Protein AF-A0A5J5DQ17-F1 (afdb_monomer)

Foldseek 3Di:
DPDDDDDDDDPPDDQVNWAKDWDDDDPDIDIDTRHDDDDPKDFPADWDDDDDDPPDDDDTDTDIPDDPDDDWDDDPNHTDDDDPPPPPPDD

Mean predicted aligned error: 9.96 Å

pLDDT: mean 85.9, std 14.05, range [39.03, 96.12]

Solvent-accessible surface area (backbone atoms only — not comparable to full-atom values): 6748 Å² total; per-residue (Å²): 135,86,76,83,86,83,83,88,84,86,75,90,78,48,67,91,69,42,41,82,47,73,48,78,56,95,93,47,72,51,72,47,77,45,84,55,75,84,82,85,77,40,74,76,36,68,78,71,92,80,88,72,60,92,96,57,84,83,83,83,66,69,42,58,72,56,88,94,62,84,87,83,53,62,60,97,83,42,78,59,72,88,68,84,78,78,78,80,83,82,130

InterPro domains:
  IPR013783 Immunoglobulin-like fold [G3DSA:2.60.40.10] (1-39)
  IPR013783 Immunoglobulin-like fold [G3DSA:2.60.40.10] (40-90)
  IPR052385 Obscurin and Obscurin-like Regulators [PTHR35971] (3-83)

Secondary structure (DSSP, 8-state):
-----------S--GGG-EEEEEEETTEEEEEEE--------EEE--------TTSPP----EES-TT-----EETTEEPPPPP-------

Organism: NCBI:txid54343

Radius of gyration: 24.27 Å; Cα contacts (8 Å, |Δi|>4): 70; chains: 1; bounding box: 54×21×72 Å

Structure (mmCIF, N/CA/C/O backbone):
data_AF-A0A5J5DQ17-F1
#
_entry.id   AF-A0A5J5DQ17-F1
#
loop_
_atom_site.group_PDB
_atom_site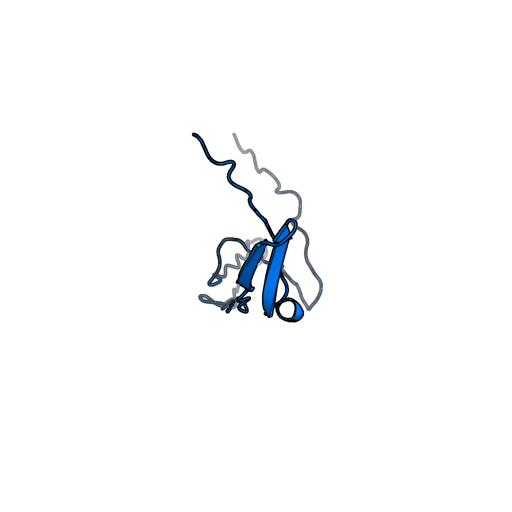.id
_atom_site.type_symbol
_atom_site.label_atom_id
_atom_site.label_alt_id
_atom_site.label_comp_id
_atom_site.label_asym_id
_atom_site.label_entity_id
_atom_site.label_seq_id
_atom_site.pdbx_PDB_ins_code
_atom_site.Cartn_x
_atom_site.Cartn_y
_atom_site.Cartn_z
_atom_site.occupancy
_atom_site.B_iso_or_equiv
_atom_site.auth_seq_id
_atom_site.auth_comp_id
_atom_site.auth_asym_id
_atom_site.auth_atom_id
_atom_site.pdbx_PDB_model_num
ATOM 1 N N . MET A 1 1 ? 34.947 -3.851 -24.936 1.00 43.59 1 MET A N 1
ATOM 2 C CA . MET A 1 1 ? 33.924 -2.838 -25.264 1.00 43.59 1 MET A CA 1
ATOM 3 C C . MET A 1 1 ? 32.781 -3.014 -24.280 1.00 43.59 1 MET A C 1
ATOM 5 O O . MET A 1 1 ? 31.926 -3.854 -24.510 1.00 43.59 1 MET A O 1
ATOM 9 N N . GLU A 1 2 ? 32.794 -2.300 -23.156 1.00 51.25 2 GLU A N 1
ATOM 10 C CA . GLU A 1 2 ? 31.587 -2.176 -22.330 1.00 51.25 2 GLU A CA 1
ATOM 11 C C . GLU A 1 2 ? 30.728 -1.082 -22.963 1.00 51.25 2 GLU A C 1
ATOM 13 O O . GLU A 1 2 ? 31.060 0.101 -22.908 1.00 51.25 2 GLU A O 1
ATOM 18 N N . GLY A 1 3 ? 29.676 -1.482 -23.675 1.00 61.00 3 GLY A N 1
ATOM 19 C CA . GLY A 1 3 ? 28.690 -0.539 -24.191 1.00 61.00 3 GLY A CA 1
ATOM 20 C C . GLY A 1 3 ? 27.963 0.135 -23.028 1.00 61.00 3 GLY A C 1
ATOM 21 O O . GLY A 1 3 ? 27.472 -0.543 -22.127 1.00 61.00 3 GLY A O 1
ATOM 22 N N . GLY A 1 4 ? 27.899 1.468 -23.036 1.00 79.88 4 GLY A N 1
ATOM 23 C CA . GLY A 1 4 ? 27.248 2.238 -21.977 1.00 79.88 4 GLY A CA 1
ATOM 24 C C . GLY A 1 4 ? 25.744 1.970 -21.921 1.00 79.88 4 GLY A C 1
ATOM 25 O O . GLY A 1 4 ? 25.008 2.339 -22.836 1.00 79.88 4 GLY A O 1
ATOM 26 N N . VAL A 1 5 ? 25.278 1.353 -20.834 1.00 82.88 5 VAL A N 1
ATOM 27 C CA . VAL A 1 5 ? 23.849 1.148 -20.568 1.00 82.88 5 VAL A CA 1
ATOM 28 C C . VAL A 1 5 ? 23.182 2.499 -20.301 1.00 82.88 5 VAL A C 1
ATOM 30 O O . VAL A 1 5 ? 23.577 3.225 -19.389 1.00 82.88 5 VAL A O 1
ATOM 33 N N . ARG A 1 6 ? 22.133 2.824 -21.062 1.00 82.62 6 ARG A N 1
ATOM 34 C CA . ARG A 1 6 ? 21.260 3.982 -20.810 1.00 82.62 6 ARG A CA 1
ATOM 35 C C . ARG A 1 6 ? 19.969 3.487 -20.165 1.00 82.62 6 ARG A C 1
ATOM 37 O O . ARG A 1 6 ? 19.366 2.541 -20.659 1.00 82.62 6 ARG A O 1
ATOM 44 N N . ARG A 1 7 ? 19.553 4.104 -19.057 1.00 87.56 7 ARG A N 1
ATOM 45 C CA . ARG A 1 7 ? 18.316 3.760 -18.338 1.00 87.56 7 ARG A CA 1
ATOM 46 C C 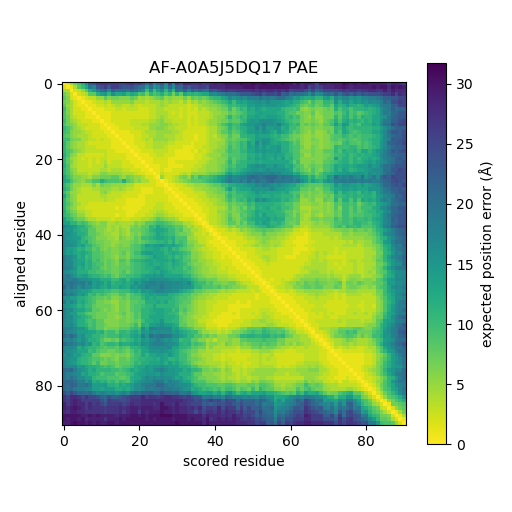. ARG A 1 7 ? 17.390 4.966 -18.298 1.00 87.56 7 ARG A C 1
ATOM 48 O O . ARG A 1 7 ? 17.828 6.049 -17.920 1.00 87.56 7 ARG A O 1
ATOM 55 N N . LEU A 1 8 ? 16.122 4.748 -18.624 1.00 88.38 8 LEU A N 1
ATOM 56 C CA . LEU A 1 8 ? 15.034 5.687 -18.373 1.00 88.38 8 LEU A CA 1
ATOM 57 C C . LEU A 1 8 ? 14.211 5.144 -17.203 1.00 88.38 8 LEU A C 1
ATOM 59 O O . LEU A 1 8 ? 13.747 4.009 -17.255 1.00 88.38 8 LEU A O 1
ATOM 63 N N . ILE A 1 9 ? 14.065 5.933 -16.139 1.00 90.88 9 ILE A N 1
ATOM 64 C CA . ILE A 1 9 ? 13.269 5.569 -14.963 1.00 90.88 9 ILE A CA 1
ATOM 65 C C . ILE A 1 9 ? 12.120 6.563 -14.871 1.00 90.88 9 ILE A C 1
ATOM 67 O O . ILE A 1 9 ? 12.342 7.743 -14.608 1.00 90.88 9 ILE A O 1
ATOM 71 N N . LEU A 1 10 ? 10.902 6.073 -15.072 1.00 90.00 10 LEU A N 1
ATOM 72 C CA . LEU A 1 10 ? 9.674 6.835 -14.882 1.00 90.00 10 LEU A CA 1
ATOM 73 C C . LEU A 1 10 ? 9.091 6.447 -13.517 1.00 90.00 10 LEU A C 1
ATOM 75 O O . LEU A 1 10 ? 8.954 5.262 -13.218 1.00 90.00 10 LEU A O 1
ATOM 79 N N . LYS A 1 11 ? 8.820 7.432 -12.656 1.00 90.94 11 LYS A N 1
ATOM 80 C CA . LYS A 1 11 ? 8.294 7.221 -11.298 1.00 90.94 11 LYS A CA 1
ATOM 81 C C . LYS A 1 11 ? 6.863 7.736 -11.217 1.00 90.94 11 LYS A C 1
ATOM 83 O O . LYS A 1 11 ? 6.559 8.754 -11.829 1.00 90.94 11 LYS A O 1
ATOM 88 N N . ASN A 1 12 ? 6.029 7.075 -10.414 1.00 87.25 12 ASN A N 1
ATOM 89 C CA . ASN A 1 12 ? 4.644 7.475 -10.136 1.00 87.25 12 ASN A CA 1
ATOM 90 C C . ASN A 1 12 ? 3.795 7.705 -11.401 1.00 87.25 12 ASN A C 1
ATOM 92 O O . ASN A 1 12 ? 3.003 8.647 -11.447 1.00 87.25 12 ASN A O 1
ATOM 96 N N . CYS A 1 13 ? 3.967 6.861 -12.423 1.00 90.81 13 CYS A N 1
ATOM 97 C CA . CYS A 1 13 ? 3.203 6.965 -13.662 1.00 90.81 13 CYS A CA 1
ATOM 98 C C . CYS A 1 13 ? 1.700 6.818 -13.404 1.00 90.81 13 CYS A C 1
ATOM 100 O O . CYS A 1 13 ? 1.275 5.915 -12.683 1.00 90.81 13 CYS A O 1
ATOM 102 N N . GLN A 1 14 ? 0.921 7.701 -14.015 1.00 92.06 14 GLN A N 1
ATOM 103 C CA . GLN A 1 14 ? -0.536 7.707 -13.975 1.00 92.06 14 GLN A CA 1
ATOM 104 C C . GLN A 1 14 ? -1.112 7.017 -15.220 1.00 92.06 14 GLN A C 1
ATOM 106 O O . GLN A 1 14 ? -0.405 6.803 -16.206 1.00 92.06 14 GLN A O 1
ATOM 111 N N . LEU A 1 15 ? -2.389 6.627 -15.176 1.00 92.00 15 LEU A N 1
ATOM 112 C CA . LEU A 1 15 ? -3.037 5.883 -16.269 1.00 92.00 15 LEU A CA 1
ATOM 113 C C . LEU A 1 15 ? -3.035 6.644 -17.595 1.00 92.00 15 LEU A C 1
ATOM 115 O O . LEU A 1 15 ? -2.826 6.046 -18.646 1.00 92.00 15 LEU A O 1
ATOM 119 N N . ASP A 1 16 ? -3.228 7.960 -17.540 1.00 93.75 16 ASP A N 1
ATOM 120 C CA . ASP A 1 16 ? -3.207 8.864 -18.693 1.00 93.75 16 ASP A CA 1
ATOM 121 C C . ASP A 1 16 ? -1.807 9.036 -19.309 1.00 93.75 16 ASP A C 1
ATOM 123 O O . ASP A 1 16 ? -1.674 9.585 -20.400 1.00 93.75 16 ASP A O 1
ATOM 127 N N . GLN A 1 17 ? -0.766 8.533 -18.641 1.00 93.44 17 GLN A N 1
ATOM 128 C CA . GLN A 1 17 ? 0.614 8.515 -19.127 1.00 93.44 17 GLN A CA 1
ATOM 129 C C . GLN A 1 17 ? 0.997 7.179 -19.783 1.00 93.44 17 GLN A C 1
ATOM 131 O O . GLN A 1 17 ? 2.134 7.033 -20.232 1.00 93.44 17 GLN A O 1
ATOM 136 N N . ALA A 1 18 ? 0.092 6.195 -19.830 1.00 94.81 18 ALA A N 1
ATOM 137 C CA . ALA A 1 18 ? 0.322 4.954 -20.561 1.00 94.81 18 ALA A CA 1
ATOM 138 C C . ALA A 1 18 ? 0.429 5.220 -22.073 1.00 94.81 18 ALA A C 1
ATOM 140 O O . ALA A 1 18 ? -0.305 6.034 -22.631 1.00 94.81 18 ALA A O 1
ATOM 141 N N . GLY A 1 19 ? 1.336 4.517 -22.748 1.00 95.25 19 GLY A N 1
ATOM 142 C CA . GLY A 1 19 ? 1.573 4.7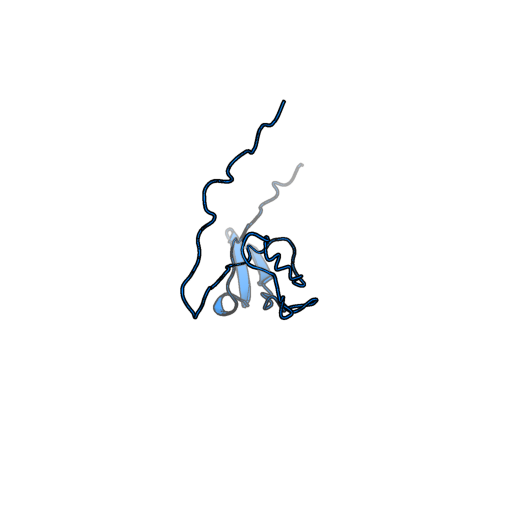11 -24.177 1.00 95.25 19 GLY A CA 1
ATOM 143 C C . GLY A 1 19 ? 2.995 4.379 -24.611 1.00 95.25 19 GLY A C 1
ATOM 144 O O . GLY A 1 19 ? 3.799 3.845 -23.846 1.00 95.25 19 GLY A O 1
ATOM 145 N N . GLU A 1 20 ? 3.308 4.679 -25.869 1.00 96.06 20 GLU A N 1
ATOM 146 C CA . GLU A 1 20 ? 4.653 4.483 -26.403 1.00 96.06 20 GLU A CA 1
ATOM 147 C C . GLU A 1 20 ? 5.625 5.510 -25.808 1.00 96.06 20 GLU A C 1
ATOM 149 O O . GLU A 1 20 ? 5.394 6.717 -25.839 1.00 96.06 20 GLU A O 1
ATOM 154 N N . VAL A 1 21 ? 6.745 5.015 -25.288 1.00 94.25 21 VAL A N 1
ATOM 155 C CA . VAL A 1 21 ? 7.866 5.816 -24.807 1.00 94.25 21 VAL A CA 1
ATOM 156 C C . VAL A 1 21 ? 9.040 5.591 -25.746 1.00 94.25 21 VAL A C 1
ATOM 158 O O . VAL A 1 21 ? 9.534 4.470 -25.865 1.00 94.25 21 VAL A O 1
ATOM 161 N N . SER A 1 22 ? 9.509 6.661 -26.386 1.00 93.50 22 SER A N 1
ATOM 162 C CA . SER A 1 22 ? 10.630 6.627 -27.327 1.00 93.50 22 SER A CA 1
ATOM 163 C C . SER A 1 22 ? 11.831 7.420 -26.815 1.00 93.50 22 SER A C 1
ATOM 165 O O . SER A 1 22 ? 11.690 8.550 -26.346 1.00 93.50 22 SER A O 1
ATOM 167 N N . TYR A 1 23 ? 13.027 6.864 -26.977 1.00 91.12 23 TYR A N 1
ATOM 168 C CA . TYR A 1 23 ? 14.299 7.551 -26.795 1.00 91.12 23 TYR A CA 1
ATOM 169 C C . TYR A 1 23 ? 15.009 7.694 -28.140 1.00 91.12 23 TYR A C 1
ATOM 171 O O . TYR A 1 23 ? 15.194 6.705 -28.848 1.00 91.12 23 TYR A O 1
ATOM 179 N N . GLN A 1 24 ? 15.449 8.908 -28.472 1.00 93.19 24 GLN A N 1
ATOM 180 C CA . GLN A 1 24 ? 16.178 9.196 -29.705 1.00 93.19 24 GLN A CA 1
ATOM 181 C C . GLN A 1 24 ? 17.596 9.691 -29.401 1.00 93.19 24 GLN A C 1
ATOM 183 O O . GLN A 1 24 ? 17.799 10.595 -28.591 1.00 93.19 24 GLN A O 1
ATOM 188 N N . ALA A 1 25 ? 18.580 9.120 -30.093 1.00 89.19 25 ALA A N 1
ATOM 189 C CA . ALA A 1 25 ? 19.966 9.568 -30.088 1.00 89.19 25 ALA A CA 1
ATOM 190 C C . ALA A 1 25 ? 20.495 9.600 -31.526 1.00 89.19 25 ALA A C 1
ATOM 192 O O . ALA A 1 25 ? 20.705 8.554 -32.138 1.00 89.19 25 ALA A O 1
ATOM 193 N N . LEU A 1 26 ? 20.734 10.806 -32.053 1.00 89.69 26 LEU A N 1
ATOM 194 C CA . LEU A 1 26 ? 21.117 11.032 -33.451 1.00 89.69 26 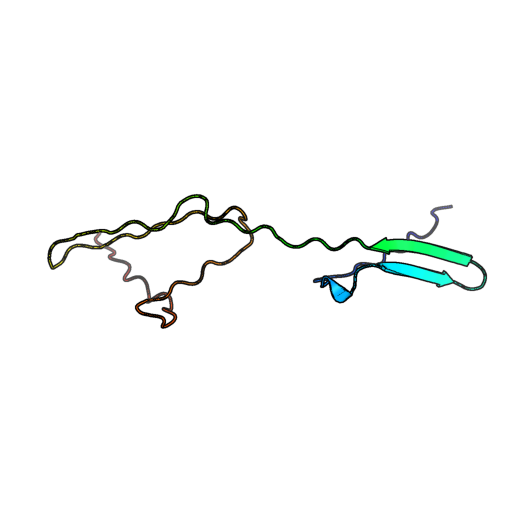LEU A CA 1
ATOM 195 C C . LEU A 1 26 ? 20.121 10.353 -34.415 1.00 89.69 26 LEU A C 1
ATOM 197 O O . LEU A 1 26 ? 18.970 10.776 -34.517 1.00 89.69 26 LEU A O 1
ATOM 201 N N . ASN A 1 27 ? 20.570 9.301 -35.098 1.00 92.38 27 ASN A N 1
ATOM 202 C CA . ASN A 1 27 ? 19.833 8.509 -36.078 1.00 92.38 27 ASN A CA 1
ATOM 203 C C . ASN A 1 27 ? 19.249 7.204 -35.508 1.00 92.38 27 ASN A C 1
ATOM 205 O O . ASN A 1 27 ? 18.628 6.451 -36.254 1.00 92.38 27 ASN A O 1
ATOM 209 N N . ALA A 1 28 ? 19.447 6.917 -34.220 1.00 89.56 28 ALA A N 1
ATOM 210 C CA . ALA A 1 28 ? 18.891 5.743 -33.558 1.00 89.56 28 ALA A CA 1
ATOM 211 C C . ALA A 1 28 ? 17.680 6.128 -32.699 1.00 89.56 28 ALA A C 1
ATOM 213 O O . ALA A 1 28 ? 17.733 7.091 -31.930 1.00 89.56 28 ALA A O 1
ATOM 214 N N . ILE A 1 29 ? 16.605 5.346 -32.806 1.00 92.31 29 ILE A N 1
ATOM 215 C CA . ILE A 1 29 ? 15.412 5.451 -31.961 1.00 92.31 29 ILE A CA 1
ATOM 216 C C . ILE A 1 29 ? 15.184 4.094 -31.300 1.00 92.31 29 ILE A C 1
ATOM 218 O O . ILE A 1 29 ? 15.322 3.046 -31.931 1.00 92.31 29 ILE A O 1
ATOM 222 N N . THR A 1 30 ? 14.844 4.108 -30.019 1.00 91.25 30 THR A N 1
ATOM 223 C CA . THR A 1 30 ? 14.396 2.931 -29.277 1.00 91.25 30 THR A CA 1
ATOM 224 C C . THR A 1 30 ? 13.074 3.258 -28.610 1.00 91.25 30 THR A C 1
ATOM 226 O O . THR A 1 30 ? 13.014 4.189 -27.809 1.00 91.25 30 THR A O 1
ATOM 229 N N . SER A 1 31 ? 12.039 2.485 -28.924 1.00 93.88 31 SER A N 1
ATOM 230 C CA . SER A 1 31 ? 10.704 2.631 -28.345 1.00 93.88 31 SER A CA 1
ATOM 231 C C . SER A 1 31 ? 10.323 1.429 -27.487 1.00 93.88 31 SER A C 1
ATOM 233 O O . SER A 1 31 ? 10.783 0.312 -27.723 1.00 93.88 31 SER A O 1
ATOM 235 N N . ALA A 1 32 ? 9.454 1.656 -26.506 1.00 94.25 32 ALA A N 1
ATOM 236 C CA . ALA A 1 32 ? 8.827 0.627 -25.687 1.00 94.25 32 ALA A CA 1
ATOM 237 C C . ALA A 1 32 ? 7.409 1.054 -25.279 1.00 94.25 32 ALA A C 1
ATOM 239 O O . ALA A 1 32 ? 7.120 2.242 -25.178 1.00 94.25 32 ALA A O 1
ATOM 240 N N . MET A 1 33 ? 6.528 0.090 -25.009 1.00 95.88 33 MET A N 1
ATOM 241 C CA . MET A 1 33 ? 5.173 0.366 -24.525 1.00 95.88 33 MET A CA 1
ATOM 242 C C . MET A 1 33 ? 5.150 0.453 -22.994 1.00 95.88 33 MET A C 1
ATOM 244 O O . MET A 1 33 ? 5.442 -0.535 -22.314 1.00 95.88 33 MET A O 1
ATOM 248 N N . LEU A 1 34 ? 4.771 1.609 -22.447 1.00 95.38 34 LEU A N 1
ATOM 249 C CA . LEU A 1 34 ? 4.493 1.789 -21.025 1.00 95.38 34 LEU A CA 1
ATOM 250 C C . LEU A 1 34 ? 3.044 1.395 -20.734 1.00 95.38 34 LEU A C 1
ATOM 252 O O . LEU A 1 34 ? 2.108 2.098 -21.108 1.00 95.38 34 LEU A O 1
ATOM 256 N N . ASN A 1 35 ? 2.867 0.283 -20.023 1.00 93.38 35 ASN A N 1
ATOM 257 C CA . ASN A 1 35 ? 1.565 -0.147 -19.526 1.00 93.38 35 ASN A CA 1
ATOM 258 C C . ASN A 1 35 ? 1.426 0.258 -18.055 1.00 93.38 35 ASN A C 1
ATOM 260 O O . ASN A 1 35 ? 2.161 -0.253 -17.209 1.00 93.38 35 ASN A O 1
ATOM 264 N N . VAL A 1 36 ? 0.473 1.137 -17.750 1.00 93.81 36 VAL A N 1
ATOM 265 C CA . VAL A 1 36 ? 0.092 1.484 -16.374 1.00 93.81 36 VAL A CA 1
ATOM 266 C C . VAL A 1 36 ? -1.226 0.786 -16.063 1.00 93.81 36 VAL A C 1
ATOM 268 O O . VAL A 1 36 ? -2.158 0.840 -16.861 1.00 93.81 36 VAL A O 1
ATOM 271 N N . LYS A 1 37 ? -1.294 0.094 -14.926 1.00 87.69 37 LYS A N 1
ATOM 272 C CA . LYS A 1 37 ? -2.504 -0.595 -14.468 1.00 87.69 37 LYS A CA 1
ATOM 273 C C . LYS A 1 37 ? -3.002 0.048 -13.187 1.00 87.69 37 LYS A C 1
ATOM 275 O O . LYS A 1 37 ? -2.197 0.455 -12.350 1.00 87.69 37 LYS A O 1
ATOM 280 N N . GLU A 1 38 ? -4.319 0.103 -13.040 1.00 83.88 38 GLU A N 1
ATOM 281 C CA . GLU A 1 38 ? -4.940 0.444 -11.766 1.00 83.88 38 GLU A CA 1
ATOM 282 C C . GLU A 1 38 ? -4.542 -0.574 -10.701 1.00 83.88 38 GLU A C 1
ATOM 284 O O . GLU A 1 38 ? -4.402 -1.770 -10.979 1.00 83.88 38 GLU A O 1
ATOM 289 N N . ARG A 1 39 ? -4.358 -0.085 -9.473 1.00 84.06 39 ARG A N 1
ATOM 290 C CA . ARG A 1 39 ? -4.245 -0.959 -8.310 1.00 84.06 39 ARG A CA 1
ATOM 291 C C . ARG A 1 39 ? -5.652 -1.391 -7.918 1.00 84.06 39 ARG A C 1
ATOM 293 O O . ARG A 1 39 ? -6.478 -0.550 -7.573 1.00 84.06 39 ARG A O 1
ATOM 300 N N . ASP A 1 40 ? -5.912 -2.690 -7.956 1.00 86.94 40 ASP A N 1
ATOM 301 C CA . ASP A 1 40 ? -7.189 -3.271 -7.534 1.00 86.94 40 ASP A CA 1
ATOM 302 C C . ASP A 1 40 ? -7.180 -3.493 -6.012 1.00 86.94 40 ASP A C 1
ATOM 304 O O . ASP A 1 40 ? -7.012 -4.608 -5.519 1.00 86.94 40 ASP A O 1
ATOM 308 N N . ILE A 1 41 ? -7.276 -2.390 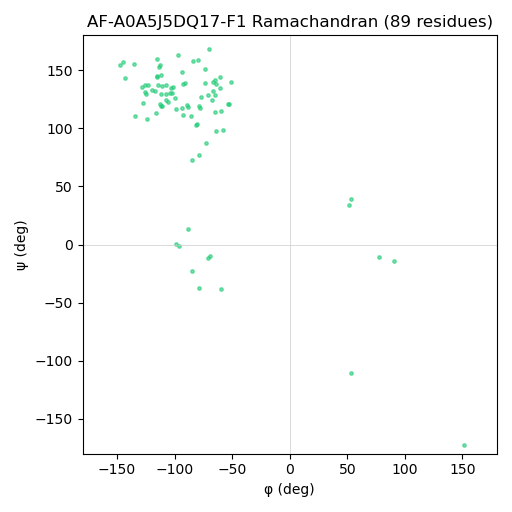-5.263 1.00 88.50 41 ILE A N 1
ATOM 309 C CA . ILE A 1 41 ? -7.201 -2.396 -3.799 1.00 88.50 41 ILE A CA 1
ATOM 310 C C . ILE A 1 41 ? -8.537 -2.866 -3.231 1.00 88.50 41 ILE A C 1
ATOM 312 O O . ILE A 1 41 ? -9.562 -2.199 -3.377 1.00 88.50 41 ILE A O 1
ATOM 316 N N . LYS A 1 42 ? -8.518 -3.990 -2.519 1.00 90.81 42 LYS A N 1
ATOM 317 C CA . LYS A 1 42 ? -9.705 -4.588 -1.901 1.00 90.81 42 LYS A CA 1
ATOM 318 C C . LYS A 1 42 ? -9.586 -4.586 -0.393 1.00 90.81 42 LYS A C 1
ATOM 320 O O . LYS A 1 42 ? -8.510 -4.821 0.142 1.00 90.81 42 LYS A O 1
ATOM 325 N N . VAL A 1 43 ? -10.713 -4.402 0.288 1.00 91.44 43 VAL A N 1
ATOM 326 C CA . VAL A 1 43 ? -10.835 -4.726 1.712 1.00 91.44 43 VAL A CA 1
ATOM 327 C C . VAL A 1 43 ? -11.072 -6.230 1.814 1.00 91.44 43 VAL A C 1
ATOM 329 O O . VAL A 1 43 ? -12.159 -6.713 1.506 1.00 91.44 43 VAL A O 1
ATOM 332 N N . VAL A 1 44 ? -10.034 -6.971 2.195 1.00 94.62 44 VAL A N 1
ATOM 333 C CA . VAL A 1 44 ? -10.061 -8.436 2.321 1.00 94.62 44 VAL A CA 1
ATOM 334 C C . VAL A 1 44 ? -10.747 -8.842 3.623 1.00 94.62 44 VAL A C 1
ATOM 336 O O . VAL A 1 44 ? -11.525 -9.795 3.645 1.00 94.62 44 VAL A O 1
ATOM 339 N N . ARG A 1 45 ? -10.525 -8.071 4.695 1.00 94.69 45 ARG A N 1
ATOM 340 C CA . ARG A 1 45 ? -11.200 -8.252 5.983 1.00 94.69 45 ARG A CA 1
ATOM 341 C C . ARG A 1 45 ? -11.904 -6.957 6.386 1.00 94.69 45 ARG A C 1
ATOM 343 O O . ARG A 1 45 ? -11.207 -6.001 6.731 1.00 94.69 45 ARG A O 1
ATOM 350 N N . PRO A 1 46 ? -13.248 -6.886 6.335 1.00 95.00 46 PRO A N 1
ATOM 351 C CA . PRO A 1 46 ? -13.976 -5.664 6.656 1.00 95.00 46 PRO A CA 1
ATOM 352 C C . PRO A 1 46 ? -13.921 -5.343 8.152 1.00 95.00 46 PRO A C 1
ATOM 354 O O . PRO A 1 46 ? -13.530 -6.171 8.974 1.00 95.00 46 PRO A O 1
ATOM 357 N N . LEU A 1 47 ? -14.338 -4.125 8.495 1.00 94.69 47 LEU A N 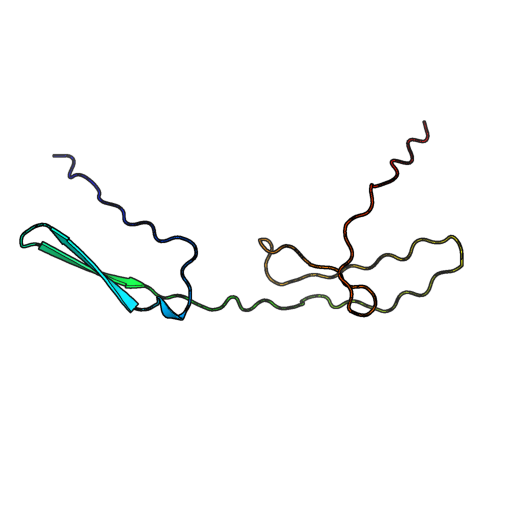1
ATOM 358 C CA . LEU A 1 47 ? -14.582 -3.740 9.880 1.00 94.69 47 LEU A CA 1
ATOM 359 C C . LEU A 1 47 ? -15.869 -4.388 10.385 1.00 94.69 47 LEU A C 1
ATOM 361 O O . LEU A 1 47 ? -16.884 -4.399 9.689 1.00 94.69 47 LEU A O 1
ATOM 365 N N . TYR A 1 48 ? -15.827 -4.861 11.624 1.00 93.88 48 TYR A N 1
ATOM 366 C CA . TYR A 1 48 ? -16.980 -5.414 12.324 1.00 93.88 48 TYR A CA 1
ATOM 367 C C . TYR A 1 48 ? -17.373 -4.514 13.492 1.00 93.88 48 TYR A C 1
ATOM 369 O O . TYR A 1 48 ? -16.547 -3.770 14.028 1.00 93.88 48 TYR A O 1
ATOM 377 N N . SER A 1 49 ? -18.646 -4.576 13.882 1.00 95.38 49 SER A N 1
ATOM 378 C CA . SER A 1 49 ? -19.132 -3.907 15.084 1.00 95.38 49 SER A CA 1
ATOM 379 C C . SER A 1 49 ? -18.470 -4.502 16.322 1.00 95.38 49 SER A C 1
ATOM 381 O O . SER A 1 49 ? -18.348 -5.721 16.443 1.00 95.38 49 SER A O 1
ATOM 383 N N . VAL A 1 50 ? -18.090 -3.632 17.250 1.00 95.38 50 VAL A N 1
ATOM 384 C CA . VAL A 1 50 ? -17.557 -4.012 18.556 1.00 95.38 50 VAL A CA 1
ATOM 385 C C . VAL A 1 50 ? -18.417 -3.334 19.613 1.00 95.38 50 VAL A C 1
ATOM 387 O O . VAL A 1 50 ? -18.644 -2.127 19.542 1.00 95.38 50 VAL A O 1
ATOM 390 N N . GLU A 1 51 ? -18.885 -4.113 20.580 1.00 95.88 51 GLU A N 1
ATOM 391 C CA . GLU A 1 51 ? -19.563 -3.627 21.777 1.00 95.88 51 GLU A CA 1
ATOM 392 C C . GLU A 1 51 ? -18.608 -3.804 22.956 1.00 95.88 51 GLU A C 1
ATOM 394 O O . GLU A 1 51 ? -18.025 -4.8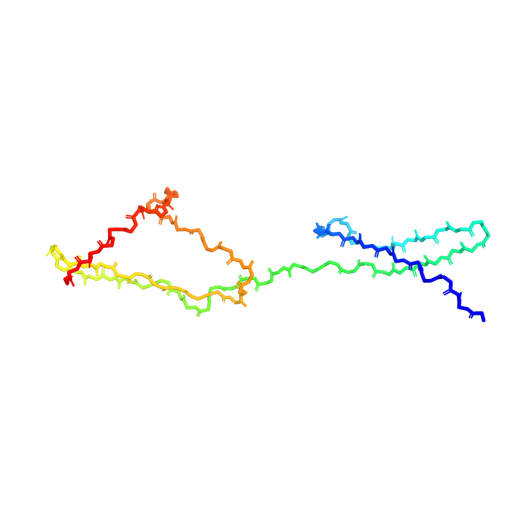73 23.130 1.00 95.88 51 GLU A O 1
ATOM 399 N N . VAL A 1 52 ? -18.407 -2.741 23.731 1.00 95.62 52 VAL A N 1
ATOM 400 C CA . VAL A 1 52 ? -17.550 -2.743 24.921 1.00 95.62 52 VAL A CA 1
ATOM 401 C C . VAL A 1 52 ? -18.255 -2.021 26.056 1.00 95.62 52 VAL A C 1
ATOM 403 O O . VAL A 1 52 ? -19.107 -1.158 25.824 1.00 95.62 52 VAL A O 1
ATOM 406 N N . THR A 1 53 ? -17.883 -2.357 27.283 1.00 96.12 53 THR A N 1
ATOM 407 C CA . THR A 1 53 ? -18.364 -1.659 28.476 1.00 96.12 53 THR A CA 1
ATOM 408 C C . THR A 1 53 ? -17.592 -0.353 28.664 1.00 96.12 53 THR A C 1
ATOM 410 O O . THR A 1 53 ? -16.482 -0.178 28.155 1.00 96.12 53 THR A O 1
ATOM 413 N N . GLU A 1 54 ? -18.165 0.596 29.407 1.00 94.44 54 GLU A N 1
ATOM 414 C CA . GLU A 1 54 ? -17.434 1.792 29.826 1.00 94.44 54 GLU A CA 1
ATOM 415 C C . GLU A 1 54 ? -16.095 1.396 30.473 1.00 94.44 54 GLU A C 1
ATOM 417 O O . GLU A 1 54 ? -16.032 0.430 31.231 1.00 94.44 54 GLU A O 1
ATOM 422 N N . THR A 1 55 ? -15.033 2.152 30.170 1.00 93.12 55 THR A N 1
ATOM 423 C CA . THR A 1 55 ? -13.623 1.928 30.564 1.00 93.12 55 THR A CA 1
ATOM 424 C C . THR A 1 55 ? -12.845 0.859 29.789 1.00 93.12 55 THR A C 1
ATOM 426 O O . THR A 1 55 ? -11.616 0.829 29.889 1.00 93.12 55 THR A O 1
ATOM 429 N N . GLU A 1 56 ? -13.504 0.043 28.968 1.00 94.44 56 GLU A N 1
ATOM 430 C CA . GLU A 1 56 ? -12.828 -0.931 28.107 1.00 94.44 56 GLU A CA 1
ATOM 431 C C . GLU A 1 56 ? -12.340 -0.310 26.787 1.00 94.44 56 GLU A C 1
ATOM 433 O O . GLU A 1 56 ? -12.831 0.718 26.313 1.00 94.44 56 GLU A O 1
ATOM 438 N N . THR A 1 57 ? -11.353 -0.958 26.167 1.00 92.88 57 THR A N 1
ATOM 439 C CA . THR A 1 57 ? -10.787 -0.531 24.882 1.00 92.88 57 THR A CA 1
ATOM 440 C C . THR A 1 57 ? -11.481 -1.255 23.733 1.00 92.88 57 THR A C 1
ATOM 442 O O . THR A 1 57 ? -11.333 -2.466 23.583 1.00 92.88 57 THR A O 1
ATOM 445 N N . ALA A 1 58 ? -12.158 -0.511 22.857 1.00 92.94 58 ALA A N 1
ATOM 446 C CA . ALA A 1 58 ? -12.621 -1.040 21.577 1.00 92.94 58 ALA A CA 1
ATOM 447 C C . ALA A 1 58 ? -11.453 -1.138 20.580 1.00 92.94 58 ALA A C 1
ATOM 449 O O . ALA A 1 58 ? -10.759 -0.150 20.327 1.00 92.94 58 ALA A O 1
ATOM 450 N N . LYS A 1 59 ? -11.246 -2.323 19.993 1.00 93.62 59 LYS A N 1
ATOM 451 C CA . LYS A 1 59 ? -10.218 -2.564 18.972 1.00 93.62 59 LYS A CA 1
ATOM 452 C C . LYS A 1 59 ? -10.869 -2.856 17.626 1.00 93.62 59 LYS A C 1
ATOM 454 O O . LYS A 1 59 ? -11.596 -3.833 17.489 1.00 93.62 59 LYS A O 1
ATOM 459 N N . PHE A 1 60 ? -10.552 -2.037 16.632 1.00 93.56 60 PHE A N 1
ATOM 460 C CA . PHE A 1 60 ? -10.957 -2.246 15.246 1.00 93.56 60 PHE A CA 1
ATOM 461 C C . PHE A 1 60 ? -9.749 -2.665 14.415 1.00 93.56 60 PHE A C 1
ATOM 463 O O . PHE A 1 60 ? -8.670 -2.091 14.547 1.00 93.56 60 PHE A O 1
ATOM 470 N N . GLU A 1 61 ? -9.935 -3.648 13.541 1.00 92.81 61 GLU A N 1
ATOM 471 C CA . GLU A 1 61 ? -8.887 -4.143 12.657 1.00 92.81 61 GLU A CA 1
ATOM 472 C C . GLU A 1 61 ? -9.478 -4.500 11.289 1.00 92.81 61 GLU A C 1
ATOM 474 O O . GLU A 1 61 ? -10.574 -5.051 11.205 1.00 92.81 61 GLU A O 1
ATOM 479 N N . THR A 1 62 ? -8.735 -4.237 10.219 1.00 92.06 62 THR A N 1
ATOM 480 C CA . THR A 1 62 ? -9.119 -4.524 8.831 1.00 92.06 62 THR A CA 1
ATOM 481 C C . THR A 1 62 ? -7.878 -4.924 8.037 1.00 92.06 62 THR A C 1
ATOM 483 O O . THR A 1 62 ? -6.765 -4.578 8.431 1.00 92.06 62 THR A O 1
ATOM 486 N N . GLU A 1 63 ? -8.061 -5.653 6.941 1.00 93.06 63 GLU A N 1
ATOM 487 C CA . GLU A 1 63 ? -6.982 -6.071 6.042 1.00 93.06 63 GLU A CA 1
ATOM 488 C C . GLU A 1 63 ? -7.326 -5.626 4.623 1.00 93.06 63 GLU A C 1
ATOM 490 O O . GLU A 1 63 ? -8.475 -5.765 4.186 1.00 93.06 63 GLU A O 1
ATOM 495 N N . ILE A 1 64 ? -6.331 -5.101 3.911 1.00 92.56 64 ILE A N 1
ATOM 496 C CA . ILE A 1 64 ? -6.435 -4.705 2.506 1.00 92.56 64 ILE A CA 1
ATOM 497 C C . ILE A 1 64 ? -5.514 -5.572 1.647 1.00 92.56 64 ILE A C 1
ATOM 499 O O . ILE A 1 64 ? -4.583 -6.184 2.160 1.00 92.56 64 ILE A O 1
ATOM 503 N N . SER A 1 65 ? -5.774 -5.638 0.344 1.00 91.81 65 SER A N 1
ATOM 504 C CA . SER A 1 65 ? -5.029 -6.504 -0.579 1.00 91.81 65 SER A CA 1
ATOM 505 C C . SER A 1 65 ? -3.589 -6.063 -0.862 1.00 91.81 65 SER A C 1
ATOM 507 O O . SER A 1 65 ? -2.849 -6.833 -1.461 1.00 91.81 65 SER A O 1
ATOM 509 N N . GLU A 1 66 ? -3.197 -4.851 -0.461 1.00 88.38 66 GLU A N 1
ATOM 510 C CA . GLU A 1 66 ? -1.897 -4.242 -0.770 1.00 88.38 66 GLU A CA 1
ATOM 511 C C . GLU A 1 66 ? -1.187 -3.788 0.515 1.00 88.38 66 GLU A C 1
ATOM 513 O O . GLU A 1 66 ? -1.776 -3.086 1.338 1.00 88.38 66 GLU A O 1
ATOM 518 N N . GLU A 1 67 ? 0.088 -4.149 0.678 1.00 81.88 67 GLU A N 1
ATOM 519 C CA . GLU A 1 67 ? 0.877 -3.857 1.889 1.00 81.88 67 GLU A CA 1
ATOM 520 C C . GLU A 1 67 ? 1.533 -2.465 1.880 1.00 81.88 67 GLU A C 1
ATOM 522 O O . GLU A 1 67 ? 1.852 -1.914 2.932 1.00 81.88 67 GLU A O 1
ATOM 527 N N . ASP A 1 68 ? 1.739 -1.868 0.704 1.00 82.56 68 ASP A N 1
ATOM 528 C CA . ASP A 1 68 ? 2.443 -0.591 0.519 1.00 82.56 68 ASP A CA 1
ATOM 529 C C . ASP A 1 68 ? 1.518 0.639 0.623 1.00 82.56 68 ASP A C 1
ATOM 531 O O . ASP A 1 68 ? 1.905 1.762 0.281 1.00 82.56 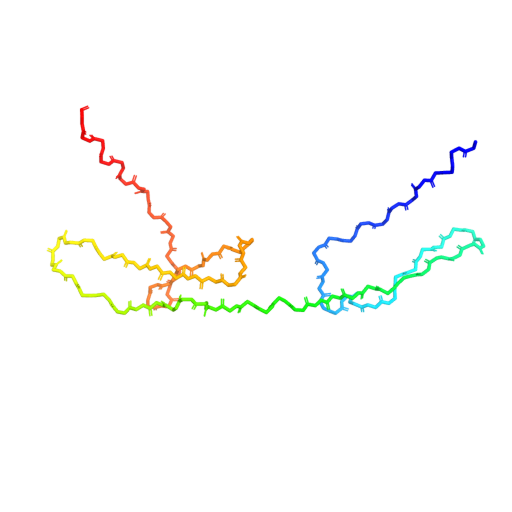68 ASP A O 1
ATOM 535 N N . LEU A 1 69 ? 0.295 0.448 1.125 1.00 82.25 69 LEU A N 1
ATOM 536 C CA . LEU A 1 69 ? -0.704 1.495 1.303 1.00 82.25 69 LEU A CA 1
ATOM 537 C C . LEU A 1 69 ? -0.961 1.800 2.777 1.00 82.25 69 LEU A C 1
ATOM 539 O O . LEU A 1 69 ? -1.149 0.918 3.609 1.00 82.25 69 LEU A O 1
ATOM 543 N N . HIS A 1 70 ? -1.043 3.091 3.088 1.00 78.75 70 HIS A N 1
ATOM 544 C CA . HIS A 1 70 ? -1.366 3.554 4.432 1.00 78.75 70 HIS A CA 1
ATOM 545 C C . HIS A 1 70 ? -2.882 3.687 4.588 1.00 78.75 70 HIS A C 1
ATOM 547 O O . HIS A 1 70 ? -3.528 4.470 3.886 1.00 78.75 70 HIS A O 1
ATOM 553 N N . ALA A 1 71 ? -3.454 2.942 5.533 1.00 82.00 71 ALA A N 1
ATOM 554 C CA . ALA A 1 71 ? -4.866 3.054 5.866 1.00 82.00 71 ALA A CA 1
ATOM 555 C C . ALA A 1 71 ? -5.175 4.418 6.505 1.00 82.00 71 ALA A C 1
ATOM 557 O O . ALA A 1 71 ? -4.434 4.918 7.351 1.00 82.00 71 ALA A O 1
ATOM 558 N N . THR A 1 72 ? -6.309 5.004 6.125 1.00 88.75 72 THR A N 1
ATOM 559 C CA . THR A 1 72 ? -6.849 6.213 6.755 1.00 88.75 72 THR A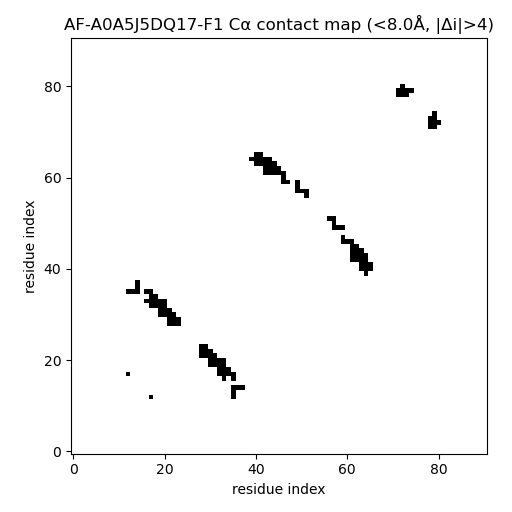 CA 1
ATOM 560 C C . THR A 1 72 ? -8.064 5.839 7.585 1.00 88.75 72 THR A C 1
ATOM 562 O O . THR A 1 72 ? -9.031 5.293 7.055 1.00 88.75 72 THR A O 1
ATOM 565 N N . TRP A 1 73 ? -8.045 6.176 8.871 1.00 90.25 73 TRP A N 1
ATOM 566 C CA . TRP A 1 73 ? -9.182 5.950 9.755 1.00 90.25 73 TRP A CA 1
ATOM 567 C C . TRP A 1 73 ? -10.077 7.183 9.809 1.00 90.25 73 TRP A C 1
ATOM 569 O O . TRP A 1 73 ? -9.597 8.318 9.879 1.00 90.25 73 TRP A O 1
ATOM 579 N N . LYS A 1 74 ? -11.393 6.956 9.783 1.00 92.06 74 LYS A N 1
ATOM 580 C CA . LYS A 1 74 ? -12.397 8.008 9.935 1.00 92.06 74 LYS A CA 1
ATOM 581 C C . LYS A 1 74 ? -13.395 7.641 11.021 1.00 92.06 74 LYS A C 1
ATOM 583 O O . LYS A 1 74 ? -13.902 6.523 11.035 1.00 92.06 74 LYS A O 1
ATOM 588 N N . LEU A 1 75 ? -13.727 8.599 11.878 1.00 91.88 75 LEU A N 1
ATOM 589 C CA . LEU A 1 75 ? -14.802 8.493 12.856 1.00 91.88 75 LEU A CA 1
ATOM 590 C C . LEU A 1 75 ? -15.920 9.451 12.445 1.00 91.88 75 LEU A C 1
ATOM 592 O O . LEU A 1 75 ? -15.697 10.651 12.333 1.00 91.88 75 LEU A O 1
ATOM 596 N N . LYS A 1 76 ? -17.122 8.920 12.182 1.00 92.69 76 LYS A N 1
ATOM 597 C CA . LYS A 1 76 ? -18.288 9.708 11.724 1.00 92.69 76 LYS A CA 1
ATOM 598 C C . LYS A 1 76 ? -17.995 10.602 10.502 1.00 92.69 76 LYS A C 1
ATOM 600 O O . LYS A 1 76 ? -18.557 11.680 10.363 1.00 92.69 76 LYS A O 1
ATOM 605 N N . GLY A 1 77 ? -17.125 10.137 9.604 1.00 92.19 77 GLY A N 1
ATOM 606 C CA . GLY A 1 77 ? -16.743 10.855 8.383 1.00 92.19 77 GLY A CA 1
ATOM 607 C C . GLY A 1 77 ? -15.524 11.773 8.524 1.00 92.19 77 GLY A C 1
ATOM 608 O O . GLY A 1 77 ? -14.928 12.118 7.504 1.00 92.19 77 GLY A O 1
ATOM 609 N N . GLU A 1 78 ? -15.086 12.091 9.743 1.00 94.31 78 GLU A N 1
ATOM 610 C CA . GLU A 1 78 ? -13.891 12.903 9.989 1.00 94.31 78 GLU A CA 1
ATOM 611 C C . GLU A 1 78 ? -12.643 12.036 10.138 1.00 94.31 78 GLU A C 1
ATOM 613 O O . GLU A 1 78 ? -12.680 10.977 10.764 1.00 94.31 78 GLU A O 1
ATOM 618 N N . MET A 1 79 ? -11.529 12.478 9.552 1.00 92.38 79 MET A N 1
ATOM 619 C CA . MET A 1 79 ? -10.246 11.788 9.667 1.00 92.38 79 MET A CA 1
ATOM 620 C C . MET A 1 79 ? -9.740 11.853 11.107 1.00 92.38 79 MET A C 1
ATOM 622 O O . MET A 1 79 ? -9.698 12.929 11.700 1.00 92.38 79 MET A O 1
ATOM 626 N N . ILE A 1 80 ? -9.319 10.710 11.647 1.00 91.19 80 ILE A N 1
ATOM 627 C CA . ILE A 1 80 ? -8.662 10.658 12.951 1.00 91.19 80 ILE A CA 1
ATOM 628 C C . ILE A 1 80 ? -7.156 10.513 12.766 1.00 91.19 80 ILE A C 1
ATOM 630 O O . ILE A 1 80 ? -6.681 9.720 11.951 1.00 91.19 80 ILE A O 1
ATOM 634 N N . HIS A 1 81 ? -6.404 11.287 13.539 1.00 85.94 81 HIS A N 1
ATOM 635 C CA . HIS A 1 81 ? -4.958 11.156 13.622 1.00 85.94 81 HIS A CA 1
ATOM 636 C C . HIS A 1 81 ? -4.592 10.236 14.788 1.00 85.94 81 HIS A C 1
ATOM 638 O O . HIS A 1 81 ? -5.308 10.226 15.795 1.00 85.94 81 HIS A O 1
ATOM 644 N N . PRO A 1 82 ? -3.481 9.486 14.691 1.00 83.12 82 PRO A N 1
ATOM 645 C CA . PRO A 1 82 ? -2.945 8.765 15.834 1.00 83.12 82 PRO A CA 1
ATOM 646 C C . PRO A 1 82 ? -2.773 9.728 17.012 1.00 83.12 82 PRO A C 1
ATOM 648 O O . PRO A 1 82 ? -2.067 10.733 16.907 1.00 83.12 82 PRO A O 1
ATOM 651 N N . SER A 1 83 ? -3.438 9.447 18.129 1.00 76.56 83 SER A N 1
ATOM 652 C CA . SER A 1 83 ? -3.130 10.118 19.386 1.00 76.56 83 SER A CA 1
ATOM 653 C C . SER A 1 83 ? -1.810 9.566 19.926 1.00 76.56 83 SER A C 1
ATOM 655 O O . SER A 1 83 ? -1.448 8.419 19.652 1.00 76.56 83 SER A O 1
ATOM 657 N N . ALA A 1 84 ? -1.061 10.383 20.673 1.00 65.62 84 ALA A N 1
ATOM 658 C CA . ALA A 1 84 ? 0.151 9.915 21.333 1.00 65.62 84 ALA A CA 1
ATOM 659 C C . ALA A 1 84 ? -0.187 8.673 22.172 1.00 65.62 84 ALA A C 1
ATOM 661 O O . ALA A 1 84 ? -1.050 8.731 23.053 1.00 65.62 84 ALA A O 1
ATOM 662 N N . VAL A 1 85 ? 0.467 7.548 21.874 1.00 60.16 85 VAL A N 1
ATOM 663 C CA . VAL A 1 85 ? 0.322 6.327 22.664 1.00 60.16 85 VAL A CA 1
ATOM 664 C C . VAL A 1 85 ? 0.765 6.681 24.078 1.00 60.16 85 VAL A C 1
ATOM 666 O O . VAL A 1 85 ? 1.924 7.025 24.302 1.00 60.16 85 VAL A O 1
ATOM 669 N N . ARG A 1 86 ? -0.156 6.636 25.044 1.00 51.09 86 ARG A N 1
ATOM 670 C CA . ARG A 1 86 ? 0.233 6.604 26.453 1.00 51.09 86 ARG A CA 1
ATOM 671 C C . ARG A 1 86 ? 0.982 5.292 26.652 1.00 51.09 86 ARG A C 1
ATOM 673 O O . ARG A 1 86 ? 0.348 4.251 26.810 1.00 51.09 86 ARG A O 1
ATOM 680 N N . SER A 1 87 ? 2.311 5.339 26.616 1.00 45.31 87 SER A N 1
ATOM 681 C CA . SER A 1 87 ? 3.152 4.272 27.143 1.00 45.31 87 SER A CA 1
ATOM 682 C C . SER A 1 87 ? 2.774 4.114 28.610 1.00 45.31 87 SER A C 1
ATOM 684 O O . SER A 1 87 ? 3.151 4.922 29.455 1.00 45.31 87 SER A O 1
ATOM 686 N N . ASN A 1 88 ? 1.933 3.129 28.914 1.00 48.22 88 ASN A N 1
ATOM 687 C CA . ASN A 1 88 ? 1.700 2.729 30.289 1.00 48.22 88 ASN A CA 1
ATOM 688 C C . ASN A 1 88 ? 2.885 1.856 30.701 1.00 48.22 88 ASN A C 1
ATOM 690 O O . ASN A 1 88 ? 2.799 0.629 30.699 1.00 48.22 88 ASN A O 1
ATOM 694 N N . GLU A 1 89 ? 4.010 2.504 30.978 1.00 41.44 89 GLU A N 1
ATOM 695 C CA . GLU A 1 89 ? 5.170 1.883 31.602 1.00 41.44 89 GLU A CA 1
ATOM 696 C C . GLU A 1 89 ? 4.811 1.646 33.073 1.00 41.44 89 GLU A C 1
ATOM 698 O O . GLU A 1 89 ? 4.988 2.505 33.933 1.00 41.44 89 GLU A O 1
ATOM 703 N N . ARG A 1 90 ? 4.199 0.491 33.355 1.00 49.69 90 ARG A N 1
ATOM 704 C CA . ARG A 1 90 ? 4.145 -0.064 34.710 1.00 49.69 90 ARG A CA 1
ATOM 705 C C . ARG A 1 90 ? 5.326 -1.016 34.866 1.00 49.69 90 ARG A C 1
ATOM 707 O O . ARG A 1 90 ? 5.325 -2.074 34.239 1.00 49.69 90 ARG A O 1
ATOM 714 N N . GLY A 1 91 ? 6.283 -0.631 35.706 1.00 39.03 91 GLY A N 1
ATOM 715 C CA . GLY A 1 91 ? 7.428 -1.437 36.131 1.00 39.03 91 GLY A CA 1
ATOM 716 C C . GLY A 1 91 ? 8.433 -0.603 36.895 1.00 39.03 91 GLY A C 1
ATOM 717 O O . GLY A 1 91 ? 9.313 -0.036 36.221 1.00 39.03 91 GLY A O 1
#

Sequence (91 aa):
MEGGVRRLILKNCQLDQAGEVSYQALNAITSAMLNVKERDIKVVRPLYSVEVTETETAKFETEISEEDLHATWKLKGEMIHPSAVRSNERG